Protein AF-A0A353YCI6-F1 (afdb_monomer_lite)

Foldseek 3Di:
DFDDDPNFTAWDQDPNWIWGQDDPVVVVVLVVVVKDFDWDDDPPDDIDGDRIITDDPVVVVPVVVVVVRNVVSRVNRVVVVVVVVD

pLDDT: mean 89.31, std 12.51, range [30.16, 97.5]

Secondary structure (DSSP, 8-state):
-EEEETTEEEEEEETTEEEEE--HHHHHHHHHTT--EEEE--TTS--EEEEEEEPPHHHHS-HHHHHHHHHHHHHHHHHHHHHT--

Structure (mmCIF, N/CA/C/O backbone):
data_AF-A0A353YCI6-F1
#
_entry.id   AF-A0A353YCI6-F1
#
loop_
_atom_site.group_PDB
_atom_site.id
_atom_site.type_symbol
_atom_site.label_atom_id
_atom_site.label_alt_id
_atom_site.label_comp_id
_atom_site.label_asym_id
_atom_site.label_entity_id
_atom_site.label_seq_id
_atom_site.pdbx_PDB_ins_code
_atom_site.Cartn_x
_atom_site.Cartn_y
_atom_site.Cartn_z
_atom_site.occupancy
_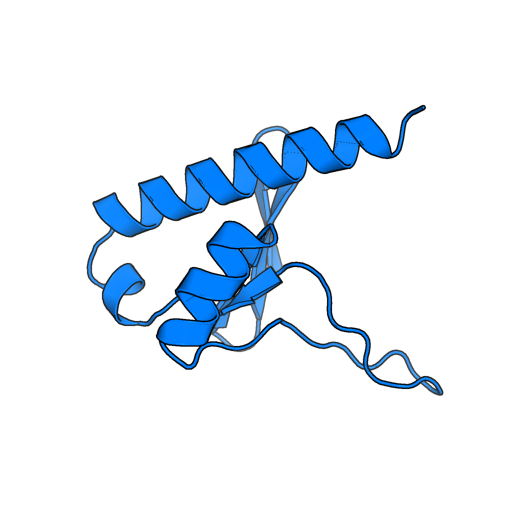atom_site.B_iso_or_equiv
_atom_site.auth_seq_id
_atom_site.auth_comp_id
_atom_site.auth_asym_id
_atom_site.auth_atom_id
_atom_site.pdbx_PDB_model_num
ATOM 1 N N . ALA A 1 1 ? -6.399 -11.181 0.551 1.00 89.88 1 ALA A N 1
ATOM 2 C CA . ALA A 1 1 ? -6.923 -11.023 -0.819 1.00 89.88 1 ALA A CA 1
ATOM 3 C C . ALA A 1 1 ? -6.121 -9.966 -1.575 1.00 89.88 1 ALA A C 1
ATOM 5 O 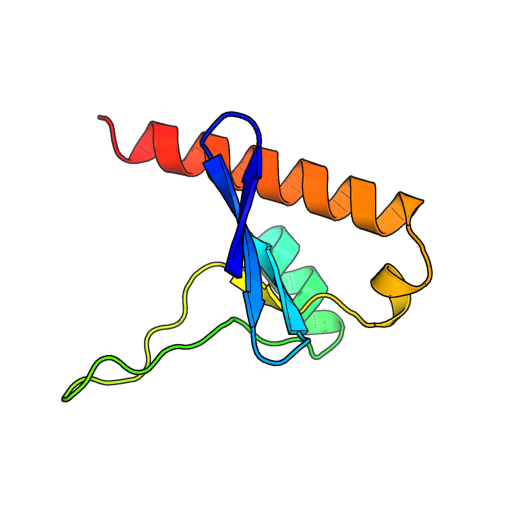O . ALA A 1 1 ? -5.697 -8.991 -0.968 1.00 89.88 1 ALA A O 1
ATOM 6 N N . GLY A 1 2 ? -5.887 -10.160 -2.875 1.00 93.81 2 GLY A N 1
ATOM 7 C CA . GLY A 1 2 ? -5.323 -9.115 -3.737 1.00 93.81 2 GLY A CA 1
ATOM 8 C C . GLY A 1 2 ? -6.421 -8.219 -4.305 1.00 93.81 2 GLY A C 1
ATOM 9 O O . GLY A 1 2 ? -7.498 -8.715 -4.627 1.00 93.81 2 GLY A O 1
ATOM 10 N N . ILE A 1 3 ? -6.142 -6.923 -4.431 1.00 95.81 3 ILE A N 1
ATOM 11 C CA . ILE A 1 3 ? -7.059 -5.923 -4.987 1.00 95.81 3 ILE A CA 1
ATOM 12 C C . ILE A 1 3 ? -6.494 -5.443 -6.322 1.00 95.81 3 ILE A C 1
ATOM 14 O O . ILE A 1 3 ? -5.309 -5.104 -6.439 1.00 95.81 3 ILE A O 1
ATOM 18 N N . TYR A 1 4 ? -7.359 -5.444 -7.332 1.00 95.50 4 TYR A N 1
ATOM 19 C CA . TYR A 1 4 ? -6.996 -5.232 -8.725 1.00 95.50 4 TYR A CA 1
ATOM 20 C C . TYR A 1 4 ? -7.865 -4.142 -9.345 1.00 95.50 4 TYR A C 1
ATOM 22 O O . TYR A 1 4 ? -9.070 -4.104 -9.119 1.00 95.50 4 TYR A O 1
ATOM 30 N N . ALA A 1 5 ? -7.253 -3.317 -10.187 1.00 94.12 5 ALA A N 1
ATOM 31 C CA . ALA A 1 5 ? -7.940 -2.418 -11.107 1.00 94.12 5 ALA A CA 1
ATOM 32 C C . ALA A 1 5 ? -7.275 -2.550 -12.482 1.00 94.12 5 ALA A C 1
ATOM 34 O O . ALA A 1 5 ? -6.050 -2.656 -12.569 1.00 94.12 5 ALA A O 1
ATOM 35 N N . ASP A 1 6 ? -8.067 -2.624 -13.551 1.00 93.19 6 ASP A N 1
ATOM 36 C CA . ASP A 1 6 ? -7.585 -2.849 -14.926 1.00 93.19 6 ASP A CA 1
ATOM 37 C C . ASP A 1 6 ? -6.640 -4.062 -15.067 1.00 93.19 6 ASP A C 1
ATOM 39 O O . ASP A 1 6 ? -5.639 -4.031 -15.783 1.00 93.19 6 ASP A O 1
ATOM 43 N N . GLY A 1 7 ? -6.908 -5.140 -14.319 1.00 92.25 7 GLY A N 1
ATOM 44 C CA . GLY A 1 7 ? -6.064 -6.344 -14.316 1.00 92.25 7 GLY A CA 1
ATOM 45 C C . GLY A 1 7 ? -4.674 -6.155 -13.684 1.00 92.25 7 GLY A C 1
ATOM 46 O O . GLY A 1 7 ? -3.782 -6.997 -13.858 1.00 92.25 7 GLY A O 1
ATOM 47 N N . VAL A 1 8 ? -4.463 -5.061 -12.948 1.00 93.81 8 VAL A N 1
ATOM 48 C CA . VAL A 1 8 ? -3.217 -4.746 -12.244 1.00 93.81 8 VAL A CA 1
ATOM 49 C C . VAL A 1 8 ? -3.452 -4.760 -10.741 1.00 93.81 8 VAL A C 1
ATOM 51 O O . VAL A 1 8 ? -4.298 -4.036 -10.223 1.00 93.81 8 VAL A O 1
ATOM 54 N N . MET A 1 9 ? -2.688 -5.604 -10.044 1.00 94.44 9 MET A N 1
ATOM 55 C CA . MET A 1 9 ? -2.695 -5.673 -8.586 1.00 94.44 9 MET A CA 1
ATOM 56 C C . MET A 1 9 ? -1.998 -4.441 -8.024 1.00 94.44 9 MET A C 1
ATOM 58 O O . MET A 1 9 ? -0.833 -4.207 -8.348 1.00 94.44 9 MET A O 1
ATOM 62 N N . PHE A 1 10 ? -2.695 -3.678 -7.191 1.00 95.69 10 PHE A N 1
ATOM 63 C CA . PHE A 1 10 ? -2.144 -2.463 -6.586 1.00 95.69 10 PHE A CA 1
ATOM 64 C C . PHE A 1 10 ? -2.296 -2.424 -5.066 1.00 95.69 10 PHE A C 1
ATOM 66 O O . PHE A 1 10 ? -1.647 -1.605 -4.422 1.00 95.69 10 PHE A O 1
ATOM 73 N N . ALA A 1 11 ? -3.085 -3.329 -4.482 1.00 96.38 11 ALA A N 1
ATOM 74 C CA . ALA A 1 11 ? -3.217 -3.4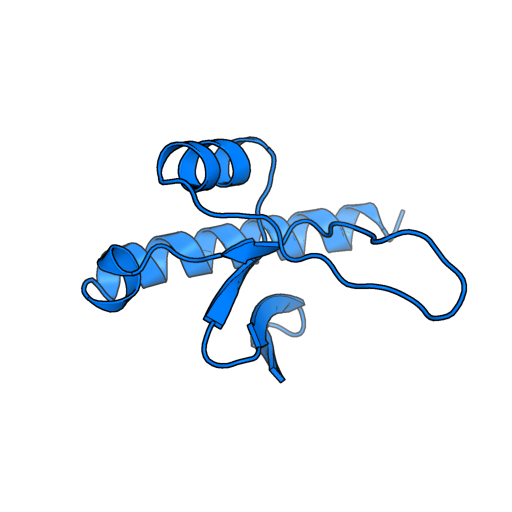41 -3.038 1.00 96.38 11 ALA A CA 1
ATOM 75 C C . ALA A 1 11 ? -3.420 -4.892 -2.578 1.00 96.38 11 ALA A C 1
ATOM 77 O O . ALA A 1 11 ? -3.765 -5.778 -3.369 1.00 96.38 11 ALA A O 1
ATOM 78 N N . ILE A 1 12 ? -3.180 -5.135 -1.292 1.00 95.19 12 ILE A N 1
ATOM 79 C CA . ILE A 1 12 ? -3.350 -6.430 -0.627 1.00 95.19 12 ILE A CA 1
ATOM 80 C C . ILE A 1 12 ? -4.067 -6.189 0.696 1.00 95.19 12 ILE A C 1
ATOM 82 O O . ILE A 1 12 ? -3.670 -5.310 1.448 1.00 95.19 12 ILE A O 1
ATOM 86 N N . LEU A 1 13 ? -5.087 -6.987 0.991 1.00 94.50 13 LEU A N 1
ATOM 87 C CA . LEU A 1 13 ? -5.713 -7.058 2.309 1.00 94.50 13 LEU A CA 1
ATOM 88 C C . LEU A 1 13 ? -5.339 -8.394 2.952 1.00 94.50 13 LEU A C 1
ATOM 90 O O . LEU A 1 13 ? -5.666 -9.449 2.401 1.00 94.50 13 LEU A O 1
ATOM 94 N N . VAL A 1 14 ? -4.637 -8.380 4.076 1.00 92.62 14 VAL A N 1
ATOM 95 C CA . VAL A 1 14 ? -4.211 -9.592 4.792 1.00 92.62 14 VAL A CA 1
ATOM 96 C C . VAL A 1 14 ? -4.259 -9.327 6.284 1.00 92.62 14 VAL A C 1
ATOM 98 O O . VAL A 1 14 ? -3.827 -8.267 6.715 1.00 92.62 14 VAL A O 1
ATOM 101 N N . ASP A 1 15 ? -4.830 -10.266 7.040 1.00 91.69 15 ASP A N 1
ATOM 102 C CA . ASP A 1 15 ? -5.028 -10.139 8.489 1.00 91.69 15 ASP A CA 1
ATOM 103 C C . ASP A 1 15 ? -5.630 -8.774 8.880 1.00 91.69 15 ASP A C 1
ATOM 105 O O . ASP A 1 15 ? -5.109 -8.063 9.732 1.00 91.69 15 ASP A O 1
ATOM 109 N N . ASP A 1 16 ? -6.696 -8.386 8.168 1.00 91.88 16 ASP A N 1
ATOM 110 C CA . ASP A 1 16 ? -7.422 -7.109 8.309 1.00 91.88 16 ASP A CA 1
ATOM 111 C C . ASP A 1 16 ? -6.581 -5.836 8.090 1.00 91.88 16 ASP A C 1
ATOM 113 O O . ASP A 1 16 ? -7.012 -4.718 8.345 1.00 91.88 16 ASP A O 1
ATOM 117 N N . THR A 1 17 ? -5.373 -5.997 7.553 1.00 94.31 17 THR A N 1
ATOM 118 C CA . THR A 1 17 ? -4.451 -4.901 7.276 1.00 94.31 17 THR A CA 1
ATOM 119 C C . THR A 1 17 ? -4.381 -4.640 5.777 1.00 94.31 17 THR A C 1
ATOM 121 O O . THR A 1 17 ? -4.095 -5.540 4.975 1.00 94.31 17 THR A O 1
ATOM 124 N N . LEU A 1 18 ? -4.657 -3.395 5.386 1.00 96.12 18 LEU A N 1
ATOM 125 C CA . LEU A 1 18 ? -4.554 -2.942 4.004 1.00 96.12 18 LEU A CA 1
ATOM 126 C C . LEU A 1 18 ? -3.118 -2.514 3.691 1.00 96.12 18 LEU A C 1
ATOM 128 O O . LEU A 1 18 ? -2.507 -1.734 4.420 1.00 96.12 18 LEU A O 1
ATOM 132 N N . TYR A 1 19 ? -2.606 -2.986 2.559 1.00 96.62 19 TYR A N 1
ATOM 133 C CA . TYR A 1 19 ? -1.301 -2.623 2.027 1.00 96.62 19 TYR A CA 1
ATOM 134 C C . TYR A 1 19 ? -1.434 -2.081 0.608 1.00 96.62 19 TYR A C 1
ATOM 136 O O . TYR A 1 19 ? -2.065 -2.717 -0.237 1.00 96.62 19 TYR A O 1
ATOM 144 N N . LEU A 1 20 ? -0.778 -0.961 0.310 1.00 97.50 20 LEU A N 1
ATOM 145 C CA . LEU A 1 20 ? -0.746 -0.349 -1.021 1.00 97.50 20 LEU A CA 1
ATOM 146 C C . LEU A 1 20 ? 0.610 -0.536 -1.691 1.00 97.50 20 LEU A C 1
ATOM 148 O O . LEU A 1 20 ? 1.649 -0.502 -1.031 1.00 97.50 20 LEU A O 1
ATOM 152 N N . LYS A 1 21 ? 0.612 -0.705 -3.016 1.00 96.31 21 LYS A N 1
ATOM 153 C CA . LYS A 1 21 ? 1.831 -0.662 -3.823 1.00 96.31 21 LYS A CA 1
ATOM 154 C C . LYS A 1 21 ? 2.508 0.698 -3.625 1.00 96.31 21 LYS A C 1
ATOM 156 O O . LYS A 1 21 ? 1.873 1.731 -3.789 1.00 96.31 21 LYS A O 1
ATOM 161 N N . ALA A 1 22 ? 3.799 0.687 -3.324 1.00 95.38 22 ALA A N 1
ATOM 162 C CA . 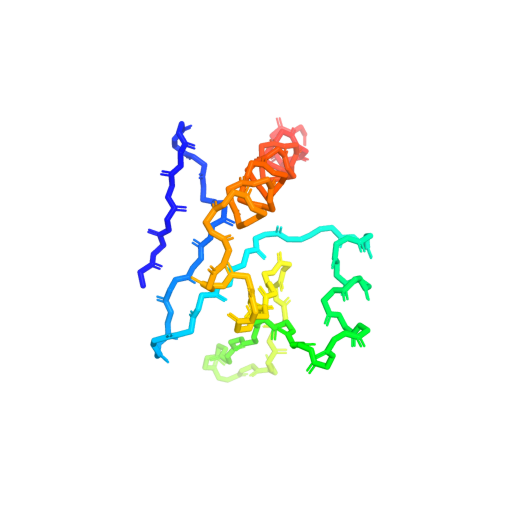ALA A 1 22 ? 4.595 1.883 -3.089 1.00 95.38 22 ALA A CA 1
ATOM 163 C C . ALA A 1 22 ? 5.873 1.863 -3.933 1.00 95.38 22 ALA A C 1
ATOM 165 O O . ALA A 1 22 ? 6.452 0.799 -4.185 1.00 95.38 22 ALA A O 1
ATOM 166 N N . ASP A 1 23 ? 6.312 3.046 -4.347 1.00 93.69 23 ASP A N 1
ATOM 167 C CA . ASP A 1 23 ? 7.672 3.314 -4.802 1.00 93.69 23 ASP A CA 1
ATOM 168 C C . ASP A 1 23 ? 8.504 3.902 -3.646 1.00 93.69 23 ASP A C 1
ATOM 170 O O . ASP A 1 23 ? 8.049 3.937 -2.501 1.00 93.69 23 ASP A O 1
ATOM 174 N N . ASP A 1 24 ? 9.727 4.358 -3.920 1.00 93.69 24 ASP A N 1
ATOM 175 C CA . ASP A 1 24 ? 10.616 4.891 -2.881 1.00 93.69 24 ASP A CA 1
ATOM 176 C C . ASP A 1 24 ? 10.052 6.137 -2.178 1.00 93.69 24 ASP A C 1
ATOM 178 O O . ASP A 1 24 ? 10.352 6.362 -1.003 1.00 93.69 24 ASP A O 1
ATOM 182 N N . ALA A 1 25 ? 9.249 6.955 -2.867 1.00 94.06 25 ALA A N 1
ATOM 183 C CA . ALA A 1 25 ? 8.680 8.170 -2.297 1.00 94.06 25 ALA A CA 1
ATOM 184 C C . ALA A 1 25 ? 7.511 7.832 -1.366 1.00 94.06 25 ALA A C 1
ATOM 186 O O . ALA A 1 25 ? 7.527 8.225 -0.196 1.00 94.06 25 ALA A O 1
ATOM 187 N N . SER A 1 26 ? 6.546 7.039 -1.843 1.00 93.19 26 SER A N 1
ATOM 188 C CA . SER A 1 26 ? 5.417 6.591 -1.018 1.00 93.19 26 SER A CA 1
ATOM 189 C C . SER A 1 26 ? 5.889 5.737 0.162 1.00 93.19 26 SER A C 1
ATOM 191 O O . SER A 1 26 ? 5.399 5.896 1.276 1.00 93.19 26 SER A O 1
ATOM 193 N N . ALA A 1 27 ? 6.902 4.887 -0.038 1.00 94.19 27 ALA A N 1
ATOM 194 C CA . ALA A 1 27 ? 7.494 4.084 1.030 1.00 94.19 27 ALA A CA 1
ATOM 195 C C . ALA A 1 27 ? 8.075 4.951 2.155 1.00 94.19 27 ALA A C 1
ATOM 197 O O . ALA A 1 27 ? 7.878 4.647 3.329 1.00 94.19 27 ALA A O 1
ATOM 198 N N . ARG A 1 28 ? 8.764 6.052 1.822 1.00 94.94 28 ARG A N 1
ATOM 199 C CA . ARG A 1 28 ? 9.283 6.993 2.829 1.00 94.94 28 ARG A CA 1
ATOM 200 C C . ARG A 1 28 ? 8.166 7.708 3.581 1.00 94.94 28 ARG A C 1
ATOM 202 O O . ARG A 1 28 ? 8.303 7.892 4.786 1.00 94.94 28 ARG A O 1
ATOM 209 N N . ALA A 1 29 ? 7.08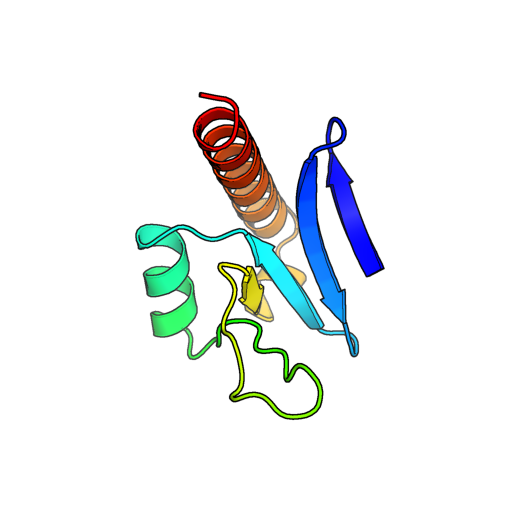9 8.088 2.893 1.00 94.81 29 ALA A N 1
ATOM 210 C CA . ALA A 1 29 ? 5.927 8.701 3.532 1.00 94.81 29 ALA A CA 1
ATOM 211 C C . ALA A 1 29 ? 5.297 7.746 4.558 1.00 94.81 29 ALA A C 1
ATOM 213 O O . ALA A 1 29 ? 5.167 8.100 5.725 1.00 94.81 29 ALA A O 1
ATOM 214 N N . PHE A 1 30 ? 5.038 6.495 4.169 1.00 95.06 30 PHE A N 1
ATOM 215 C CA . PHE A 1 30 ? 4.516 5.482 5.089 1.00 95.06 30 PHE A CA 1
ATOM 216 C C . PHE A 1 30 ? 5.494 5.170 6.235 1.00 95.06 30 PHE A C 1
ATOM 218 O O . PHE A 1 30 ? 5.085 5.076 7.392 1.00 95.06 30 PHE A O 1
ATOM 225 N N . ALA A 1 31 ? 6.797 5.080 5.958 1.00 94.56 31 ALA A N 1
ATOM 226 C CA . ALA A 1 31 ? 7.810 4.864 6.992 1.00 94.56 31 ALA A CA 1
ATOM 227 C C . ALA A 1 31 ? 7.864 6.002 8.026 1.00 94.56 31 ALA A C 1
ATOM 229 O O . ALA A 1 31 ? 8.067 5.734 9.211 1.00 94.56 31 ALA A O 1
ATOM 230 N N . ALA A 1 32 ? 7.666 7.257 7.604 1.00 95.25 32 ALA A N 1
ATOM 231 C CA . ALA A 1 32 ? 7.611 8.408 8.507 1.00 95.25 32 ALA A CA 1
ATOM 232 C C . ALA A 1 32 ? 6.420 8.336 9.480 1.00 95.25 32 ALA A C 1
ATOM 234 O O . ALA A 1 32 ? 6.496 8.871 10.582 1.00 95.25 32 ALA A O 1
ATOM 235 N N . GLU A 1 33 ? 5.364 7.612 9.107 1.00 94.19 33 GLU A N 1
ATOM 236 C CA . GLU A 1 33 ? 4.205 7.309 9.954 1.00 94.19 33 GLU A CA 1
ATOM 237 C C . GLU A 1 33 ? 4.370 6.004 10.760 1.00 94.19 33 GLU A C 1
ATOM 239 O O . GLU A 1 33 ? 3.425 5.511 11.374 1.00 94.19 33 GLU A O 1
ATOM 244 N N . GLY A 1 34 ? 5.567 5.409 10.758 1.00 94.50 34 GLY A N 1
ATOM 245 C CA . GLY A 1 34 ? 5.867 4.170 11.482 1.00 94.50 34 GLY A CA 1
ATOM 246 C C . GLY A 1 34 ? 5.312 2.902 10.828 1.00 94.50 34 GLY A C 1
ATOM 247 O O . GLY A 1 34 ? 5.368 1.825 11.431 1.00 94.50 34 GLY A O 1
ATOM 248 N N . LYS A 1 35 ? 4.794 3.005 9.600 1.00 95.75 35 LYS A N 1
ATOM 249 C CA . LYS A 1 35 ? 4.242 1.876 8.847 1.00 95.75 35 LYS A CA 1
ATOM 250 C C . LYS A 1 35 ? 5.349 1.017 8.254 1.00 95.75 35 LYS A C 1
ATOM 252 O O . LYS A 1 35 ? 6.488 1.455 8.088 1.00 95.75 35 LYS A O 1
ATOM 257 N N . LYS A 1 36 ? 5.024 -0.243 7.961 1.00 92.81 36 LYS A N 1
ATOM 258 C CA . LYS A 1 36 ? 6.008 -1.255 7.557 1.00 92.81 36 LYS A CA 1
ATOM 259 C C . LYS A 1 36 ? 5.701 -1.824 6.174 1.00 92.81 36 LYS A C 1
ATOM 261 O O . LYS A 1 36 ? 4.532 -1.920 5.789 1.00 92.81 36 LYS A O 1
ATOM 266 N N . PRO A 1 37 ? 6.734 -2.249 5.428 1.00 93.62 37 PRO A N 1
ATOM 267 C CA . PRO A 1 37 ? 6.519 -3.008 4.212 1.00 93.62 37 PRO A CA 1
ATOM 268 C C . PRO A 1 37 ? 5.915 -4.372 4.550 1.00 93.62 37 PRO A C 1
ATOM 270 O O . PRO A 1 37 ? 6.255 -4.997 5.560 1.00 93.62 37 PRO A O 1
ATOM 273 N N . PHE A 1 38 ? 5.068 -4.873 3.660 1.00 91.19 38 PHE A N 1
ATOM 274 C CA . PHE A 1 38 ? 4.613 -6.246 3.702 1.00 91.19 38 PHE A CA 1
ATOM 275 C C . PHE A 1 38 ? 5.806 -7.177 3.481 1.00 91.19 38 PHE A C 1
ATOM 277 O O . PHE A 1 38 ? 6.532 -7.086 2.482 1.00 91.19 38 PHE A O 1
ATOM 284 N N . THR A 1 39 ? 5.996 -8.094 4.423 1.00 88.00 39 THR A N 1
ATOM 285 C CA . THR A 1 39 ? 7.031 -9.121 4.352 1.00 88.00 39 THR A CA 1
ATOM 286 C C . THR A 1 39 ? 6.364 -10.481 4.360 1.00 88.00 39 THR A C 1
ATOM 288 O O . THR A 1 39 ? 5.498 -10.753 5.188 1.00 88.00 39 THR A O 1
ATOM 291 N 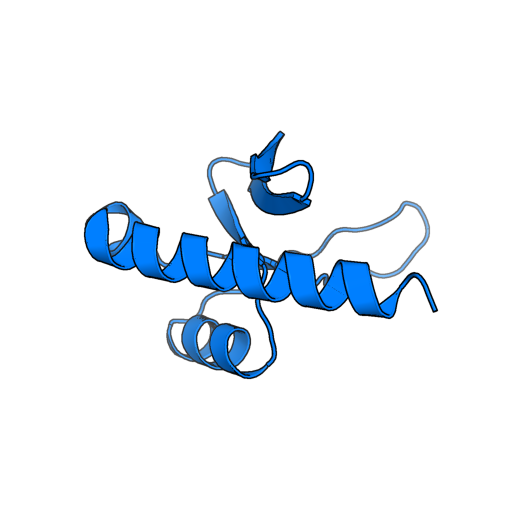N . TYR A 1 40 ? 6.771 -11.354 3.445 1.00 82.00 40 TYR A N 1
ATOM 292 C CA . TYR A 1 40 ? 6.345 -12.748 3.469 1.00 82.00 40 TYR A CA 1
ATOM 293 C C . TYR A 1 40 ? 7.564 -13.654 3.611 1.00 82.00 40 TYR A C 1
ATOM 295 O O . TYR A 1 40 ? 8.668 -13.316 3.177 1.00 82.00 40 TYR A O 1
ATOM 303 N N . ARG A 1 41 ? 7.378 -14.811 4.252 1.00 81.31 41 ARG A N 1
ATOM 304 C CA . ARG A 1 41 ? 8.420 -15.834 4.397 1.00 81.31 41 ARG A CA 1
ATOM 305 C C . ARG A 1 41 ? 8.112 -17.004 3.469 1.00 81.31 41 ARG A C 1
ATOM 307 O O . ARG A 1 41 ? 7.220 -17.790 3.782 1.00 81.31 41 ARG A O 1
ATOM 314 N N . PRO A 1 42 ? 8.825 -17.150 2.342 1.00 78.44 42 PRO A N 1
ATOM 315 C CA . PRO A 1 42 ? 8.781 -18.392 1.588 1.00 78.44 42 PRO A CA 1
ATOM 316 C C . PRO A 1 42 ? 9.371 -19.529 2.438 1.00 78.44 42 PRO A C 1
ATOM 318 O O . PRO A 1 42 ? 10.356 -19.326 3.150 1.00 78.44 42 PRO A O 1
ATOM 321 N N . SER A 1 43 ? 8.796 -20.731 2.352 1.00 82.62 43 SER A N 1
ATOM 322 C CA . SER A 1 43 ? 9.317 -21.898 3.078 1.00 82.62 43 SER A CA 1
ATOM 323 C C . SER A 1 43 ? 10.793 -22.144 2.737 1.00 82.62 43 SER A C 1
ATOM 325 O O . SER A 1 43 ? 11.175 -22.154 1.565 1.00 82.62 43 SER A O 1
ATOM 327 N N . GLY A 1 44 ? 11.629 -22.300 3.767 1.00 82.25 44 GLY A N 1
ATOM 328 C CA . GLY A 1 44 ? 13.068 -22.538 3.623 1.00 82.25 44 GLY A CA 1
ATOM 329 C C . GLY A 1 44 ? 13.898 -21.336 3.148 1.00 82.25 44 GLY A C 1
ATOM 330 O O . GLY A 1 44 ? 15.060 -21.525 2.796 1.00 82.25 44 GLY A O 1
ATOM 331 N N . ARG A 1 45 ? 13.343 -20.113 3.112 1.00 80.88 45 ARG A N 1
ATOM 332 C CA . ARG A 1 45 ? 14.063 -18.891 2.701 1.00 80.88 45 ARG A CA 1
ATOM 333 C C . ARG A 1 45 ? 13.893 -17.746 3.700 1.00 80.88 45 ARG A C 1
ATOM 335 O O . ARG A 1 45 ? 12.963 -17.725 4.503 1.00 80.88 45 ARG A O 1
ATOM 342 N N . ALA A 1 46 ? 14.810 -16.779 3.629 1.00 77.25 46 ALA A N 1
ATOM 343 C CA . ALA A 1 46 ? 14.716 -15.535 4.387 1.00 77.25 46 ALA A CA 1
ATOM 344 C C . ALA A 1 46 ? 13.450 -14.736 3.997 1.00 77.25 46 ALA A C 1
ATOM 346 O O . ALA A 1 46 ? 12.984 -14.863 2.859 1.00 77.25 46 ALA A O 1
ATOM 347 N N . PRO A 1 47 ? 12.893 -13.916 4.911 1.00 74.56 47 PRO A N 1
ATOM 348 C CA . PRO A 1 47 ? 11.770 -13.038 4.599 1.00 74.56 47 PRO A CA 1
ATOM 349 C C . PRO A 1 47 ? 12.085 -12.123 3.412 1.00 74.56 47 PRO A C 1
ATOM 351 O O . PRO A 1 47 ? 13.160 -11.528 3.351 1.00 74.56 47 PRO A O 1
ATOM 354 N N . VAL A 1 48 ? 11.130 -11.984 2.495 1.00 75.06 48 VAL A N 1
ATOM 355 C CA . VAL A 1 48 ? 11.224 -11.076 1.349 1.00 75.06 48 VAL A CA 1
ATOM 356 C C . VAL A 1 48 ? 10.238 -9.936 1.560 1.00 75.06 48 VAL A C 1
ATOM 358 O O . VAL A 1 48 ? 9.037 -10.165 1.724 1.00 75.06 48 VAL A O 1
ATOM 361 N N . ALA A 1 49 ? 10.751 -8.705 1.557 1.00 74.75 49 ALA A N 1
ATOM 362 C CA . ALA A 1 49 ? 9.926 -7.509 1.477 1.00 74.75 49 ALA A CA 1
ATOM 363 C C . ALA A 1 49 ? 9.513 -7.281 0.022 1.00 74.75 49 ALA A C 1
ATOM 365 O O . ALA A 1 49 ? 10.342 -7.350 -0.888 1.00 74.75 49 ALA A O 1
ATOM 366 N N . ILE A 1 50 ? 8.235 -6.997 -0.196 1.00 80.94 50 ILE A N 1
ATOM 367 C CA . ILE A 1 50 ? 7.736 -6.539 -1.495 1.00 80.94 50 ILE A CA 1
ATOM 368 C C . ILE A 1 50 ? 7.339 -5.071 -1.389 1.00 80.94 50 ILE A C 1
ATOM 370 O O . ILE A 1 50 ? 7.151 -4.558 -0.291 1.00 80.94 50 ILE A O 1
ATOM 374 N N . SER A 1 51 ? 7.217 -4.379 -2.525 1.00 91.62 51 SER A N 1
ATOM 375 C CA . SER A 1 51 ? 6.880 -2.944 -2.578 1.00 91.62 51 SER A CA 1
ATOM 376 C C . SER A 1 51 ? 5.406 -2.672 -2.238 1.00 91.62 51 SER A C 1
ATOM 378 O O . SER A 1 51 ? 4.729 -1.964 -2.969 1.00 91.62 51 SER A O 1
ATOM 380 N N . TYR A 1 52 ? 4.888 -3.289 -1.182 1.00 94.62 52 TYR A N 1
ATOM 381 C CA . TYR A 1 52 ? 3.566 -3.049 -0.623 1.00 94.62 52 TYR A CA 1
ATOM 382 C C . TYR A 1 52 ? 3.744 -2.592 0.817 1.00 94.62 52 TYR A C 1
ATOM 384 O O . TYR A 1 52 ? 4.521 -3.204 1.542 1.00 94.62 52 TYR A O 1
ATOM 392 N N . TRP A 1 53 ? 3.073 -1.522 1.216 1.00 96.88 53 TRP A N 1
ATOM 393 C CA . TRP A 1 53 ? 3.264 -0.875 2.512 1.00 96.88 53 TRP A CA 1
ATOM 394 C C . TRP A 1 53 ? 1.945 -0.708 3.235 1.00 96.88 53 TRP A C 1
ATOM 396 O O . TRP A 1 53 ? 0.927 -0.441 2.601 1.00 96.88 53 TRP A O 1
ATOM 406 N N . GLU A 1 54 ? 1.990 -0.913 4.548 1.00 96.62 54 GLU A N 1
ATOM 407 C CA . GLU A 1 54 ? 0.830 -0.800 5.424 1.00 96.62 54 GLU A CA 1
ATOM 408 C C . GLU A 1 54 ? 0.238 0.607 5.340 1.00 96.62 54 GLU A C 1
ATOM 410 O O . GLU A 1 54 ? 0.954 1.604 5.455 1.00 96.62 54 GLU A O 1
ATOM 415 N N . VAL A 1 55 ? -1.074 0.673 5.148 1.00 96.12 55 VAL A N 1
ATOM 416 C CA . VAL A 1 55 ? -1.823 1.925 5.120 1.00 96.12 55 VAL A CA 1
ATOM 417 C C . VAL A 1 55 ? -1.984 2.453 6.553 1.00 96.12 55 VAL A C 1
ATOM 419 O O . VAL A 1 55 ? -2.407 1.708 7.440 1.00 96.12 55 VAL A O 1
ATOM 422 N N . PRO A 1 56 ? -1.644 3.726 6.821 1.00 94.31 56 PRO A N 1
ATOM 423 C CA . PRO A 1 56 ? -1.977 4.381 8.079 1.00 94.31 56 PRO A CA 1
ATOM 424 C C . PRO A 1 56 ? -3.467 4.317 8.418 1.00 94.31 56 PRO A C 1
ATOM 426 O O . PRO A 1 56 ? -4.306 4.569 7.562 1.00 94.31 56 PRO A O 1
ATOM 429 N N . GLU A 1 57 ? -3.793 4.062 9.687 1.00 92.00 57 GLU A N 1
ATOM 430 C CA . GLU A 1 57 ? -5.186 3.993 10.160 1.00 92.00 57 GLU A CA 1
ATOM 431 C C . GLU A 1 57 ? -5.944 5.294 9.878 1.00 92.00 57 GLU A C 1
ATOM 433 O O . GLU A 1 57 ? -7.073 5.241 9.410 1.00 92.00 57 GLU A O 1
ATOM 438 N N . ARG A 1 58 ? -5.281 6.453 10.013 1.00 93.94 58 ARG A N 1
ATOM 439 C CA . ARG A 1 58 ? -5.865 7.763 9.677 1.00 93.94 58 ARG A CA 1
ATOM 440 C C . ARG A 1 58 ? -6.404 7.853 8.245 1.00 93.94 58 ARG A C 1
ATOM 442 O O . ARG A 1 58 ? -7.320 8.621 8.000 1.00 93.94 58 ARG A O 1
ATOM 449 N N . LEU A 1 59 ? -5.823 7.106 7.297 1.00 93.50 59 LEU A N 1
ATOM 450 C CA . LEU A 1 59 ? -6.306 7.085 5.916 1.00 93.50 59 LEU A CA 1
ATOM 451 C C . LEU A 1 59 ? -7.573 6.241 5.797 1.00 93.50 59 LEU A C 1
ATOM 453 O O . LEU A 1 59 ? -8.392 6.496 4.930 1.00 93.50 59 LEU A O 1
ATOM 457 N N . LEU A 1 60 ? -7.769 5.246 6.660 1.00 91.19 60 LEU A N 1
ATOM 458 C CA . LEU A 1 60 ? -9.006 4.466 6.669 1.00 91.19 60 LEU A CA 1
ATOM 459 C C . LEU A 1 60 ? -10.205 5.318 7.119 1.00 91.19 60 LEU A C 1
ATOM 461 O O . LEU A 1 60 ? -11.323 5.056 6.678 1.00 91.19 60 LEU A O 1
ATOM 465 N N . ASP A 1 61 ? -9.957 6.354 7.925 1.00 93.88 61 ASP A N 1
ATOM 466 C CA . ASP A 1 61 ? -10.957 7.339 8.355 1.00 93.88 61 ASP A CA 1
ATOM 467 C C . ASP A 1 61 ? -11.186 8.474 7.333 1.00 93.88 61 ASP A C 1
ATOM 469 O O . ASP A 1 61 ? -12.197 9.175 7.415 1.00 93.88 61 ASP A O 1
ATOM 473 N N . ASP A 1 62 ? -10.286 8.646 6.354 1.00 95.94 62 ASP A N 1
ATOM 474 C CA . ASP A 1 62 ? -10.386 9.639 5.275 1.00 95.94 62 ASP A CA 1
ATOM 475 C C . ASP A 1 62 ? -10.451 8.950 3.894 1.00 95.94 62 ASP A C 1
ATOM 477 O O . ASP A 1 62 ? -9.423 8.700 3.250 1.00 95.94 62 ASP A O 1
ATOM 481 N N . PRO A 1 63 ? -11.662 8.631 3.399 1.00 92.62 63 PRO A N 1
ATOM 482 C CA . PRO A 1 63 ? -11.820 7.904 2.144 1.00 92.62 63 PRO A CA 1
ATOM 483 C C . PRO A 1 63 ? -11.334 8.689 0.917 1.00 92.62 63 PRO A C 1
ATOM 485 O O . PRO A 1 63 ? -10.984 8.068 -0.089 1.00 92.62 63 PRO A O 1
ATOM 488 N N . GLU A 1 64 ? -11.299 10.024 0.966 1.00 96.19 64 GLU A N 1
ATOM 489 C CA . GLU A 1 64 ? -10.823 10.854 -0.146 1.00 96.19 64 GLU A CA 1
ATOM 490 C C . GLU A 1 64 ? -9.294 10.815 -0.237 1.00 96.19 64 GLU A C 1
ATOM 492 O O . GLU A 1 64 ? -8.727 10.588 -1.318 1.00 96.19 64 GLU A O 1
ATOM 497 N N . GLU A 1 65 ? -8.611 10.958 0.902 1.00 96.44 65 GLU A N 1
ATOM 498 C CA . GLU A 1 65 ? -7.157 10.820 0.956 1.00 96.44 65 GLU A CA 1
ATOM 499 C C . GLU A 1 65 ? -6.743 9.380 0.613 1.00 96.44 65 GLU A C 1
ATOM 501 O O . GLU A 1 65 ? -5.848 9.168 -0.213 1.00 96.44 65 GLU A O 1
ATOM 506 N N . LEU A 1 66 ? -7.440 8.371 1.146 1.00 96.50 66 LEU A N 1
ATOM 507 C CA . LEU A 1 66 ? -7.187 6.968 0.810 1.00 96.50 66 LEU A CA 1
ATOM 508 C C . LEU A 1 66 ? -7.362 6.681 -0.680 1.00 96.50 66 LEU A C 1
ATOM 510 O O . LEU A 1 66 ? -6.544 5.967 -1.264 1.00 96.50 66 LEU A O 1
ATOM 514 N N . ALA A 1 67 ? -8.397 7.240 -1.313 1.00 96.12 67 ALA A N 1
ATOM 515 C CA . ALA A 1 67 ? -8.601 7.097 -2.750 1.00 96.12 67 ALA A CA 1
ATOM 516 C C . ALA A 1 67 ? -7.426 7.685 -3.545 1.00 96.12 67 ALA A C 1
ATOM 518 O O . ALA A 1 67 ? -6.984 7.073 -4.519 1.00 96.12 67 ALA A O 1
ATOM 519 N N . THR A 1 68 ? -6.873 8.816 -3.104 1.00 97.19 68 THR A N 1
ATOM 520 C CA . THR A 1 68 ? -5.683 9.428 -3.718 1.00 97.19 68 THR A CA 1
ATOM 521 C C . THR A 1 68 ? -4.472 8.497 -3.625 1.00 97.19 68 THR A C 1
ATOM 523 O O . THR A 1 68 ? -3.816 8.218 -4.633 1.00 97.19 68 THR A O 1
ATOM 526 N N . TRP A 1 69 ? -4.213 7.929 -2.444 1.00 97.12 69 TRP A N 1
ATOM 527 C CA . TRP A 1 69 ? -3.129 6.960 -2.251 1.00 97.12 69 TRP A CA 1
ATOM 528 C C . TRP A 1 69 ? -3.338 5.668 -3.053 1.00 97.12 69 TRP A C 1
ATOM 530 O O . TRP A 1 69 ? -2.387 5.121 -3.613 1.00 97.12 69 TRP A O 1
ATOM 540 N N . ALA A 1 70 ? -4.577 5.189 -3.162 1.00 96.88 70 ALA A N 1
ATOM 541 C CA . ALA A 1 70 ? -4.924 4.013 -3.955 1.00 96.88 70 ALA A CA 1
ATOM 542 C C . ALA A 1 70 ? -4.712 4.241 -5.463 1.00 96.88 70 ALA A C 1
ATOM 544 O O . ALA A 1 70 ? -4.171 3.368 -6.150 1.00 96.88 70 ALA A O 1
ATOM 545 N N . GLN A 1 71 ? -5.090 5.415 -5.978 1.00 96.56 71 GLN A N 1
ATOM 546 C CA . GLN A 1 71 ? -4.841 5.805 -7.370 1.00 96.56 71 GLN A CA 1
ATOM 547 C C . GLN A 1 71 ? -3.341 5.873 -7.669 1.00 96.56 71 GLN A C 1
ATOM 549 O O . GLN A 1 71 ? -2.886 5.366 -8.698 1.00 96.56 71 GLN A O 1
ATOM 554 N N . GLU A 1 72 ? -2.560 6.436 -6.749 1.00 96.44 72 GLU A N 1
ATOM 555 C CA . GLU A 1 72 ? -1.108 6.505 -6.881 1.00 96.44 72 GLU A CA 1
ATOM 556 C C . GLU A 1 72 ? -0.468 5.109 -6.878 1.00 96.44 72 GLU A C 1
ATOM 558 O O . GLU A 1 72 ? 0.326 4.773 -7.762 1.00 96.44 72 GLU A O 1
ATOM 563 N N . ALA A 1 73 ? -0.894 4.236 -5.963 1.00 96.81 73 ALA A N 1
ATOM 564 C CA . ALA A 1 73 ? -0.464 2.842 -5.919 1.00 96.81 73 ALA A CA 1
ATOM 565 C C . ALA A 1 73 ? -0.767 2.099 -7.232 1.00 96.81 73 ALA A C 1
ATOM 567 O O . ALA A 1 73 ? 0.072 1.347 -7.744 1.00 96.81 73 ALA A O 1
ATOM 568 N N . HIS A 1 74 ? -1.944 2.333 -7.823 1.00 96.56 74 HIS A N 1
ATOM 569 C CA . HIS A 1 74 ? -2.310 1.768 -9.124 1.00 96.56 74 HIS A CA 1
ATOM 570 C C . HIS A 1 74 ? -1.422 2.291 -10.254 1.00 96.56 74 HIS A C 1
ATOM 572 O O . HIS A 1 74 ? -0.920 1.496 -11.056 1.00 96.56 74 HIS A O 1
ATOM 578 N N . ARG A 1 75 ? -1.141 3.598 -10.281 1.00 96.00 75 ARG A N 1
ATOM 579 C CA . ARG A 1 75 ? -0.215 4.215 -11.242 1.00 96.00 75 ARG A CA 1
ATOM 580 C C . ARG A 1 75 ? 1.176 3.579 -11.169 1.00 96.00 75 ARG A C 1
ATOM 582 O O . ARG A 1 75 ? 1.727 3.188 -12.204 1.00 96.00 75 ARG A O 1
ATOM 589 N N . ILE A 1 76 ? 1.713 3.401 -9.962 1.00 95.19 76 ILE A N 1
ATOM 590 C CA . ILE A 1 76 ? 3.012 2.755 -9.710 1.00 95.19 76 ILE A CA 1
ATOM 591 C C . ILE A 1 76 ? 2.995 1.287 -10.166 1.00 95.19 76 ILE A C 1
ATOM 593 O O . ILE A 1 76 ? 3.923 0.818 -10.840 1.00 95.19 76 ILE A O 1
ATOM 597 N N . ALA A 1 77 ? 1.933 0.546 -9.839 1.00 93.81 77 ALA A N 1
ATOM 598 C CA . ALA A 1 77 ? 1.781 -0.856 -10.226 1.00 93.81 77 ALA A CA 1
ATOM 599 C C . ALA A 1 77 ? 1.737 -1.033 -11.755 1.00 93.81 77 ALA A C 1
ATOM 601 O O . ALA A 1 77 ? 2.381 -1.929 -12.311 1.00 93.81 77 ALA A O 1
ATOM 602 N N . ARG A 1 78 ? 1.037 -0.139 -12.463 1.00 94.00 78 ARG A N 1
ATOM 603 C CA . ARG A 1 78 ? 0.990 -0.132 -13.933 1.00 94.00 78 ARG A CA 1
ATOM 604 C C . ARG A 1 78 ? 2.359 0.151 -14.547 1.00 94.00 78 ARG A C 1
ATOM 606 O O . ARG A 1 78 ? 2.781 -0.566 -15.456 1.00 94.00 78 ARG A O 1
ATOM 613 N N . ALA A 1 79 ? 3.081 1.140 -14.021 1.00 90.12 79 ALA A N 1
ATOM 614 C CA . ALA A 1 79 ? 4.420 1.486 -14.497 1.00 90.12 79 ALA A CA 1
ATOM 615 C C . ALA A 1 79 ? 5.436 0.346 -14.282 1.00 90.12 79 ALA A C 1
ATOM 617 O O . ALA A 1 79 ? 6.294 0.101 -15.131 1.00 90.12 79 ALA A O 1
ATOM 618 N N . THR A 1 80 ? 5.322 -0.398 -13.177 1.00 80.62 80 THR A N 1
ATOM 619 C CA . THR A 1 80 ? 6.199 -1.548 -12.890 1.00 80.62 80 THR A CA 1
ATOM 620 C C . THR A 1 80 ? 5.887 -2.771 -13.755 1.00 80.62 80 THR A C 1
ATOM 622 O O . THR A 1 80 ? 6.824 -3.416 -14.232 1.00 80.62 80 THR A O 1
ATOM 625 N N . LYS A 1 81 ? 4.609 -3.053 -14.062 1.00 68.81 81 LYS A N 1
ATOM 626 C CA . LYS A 1 81 ? 4.257 -4.089 -15.054 1.00 68.81 81 LYS A CA 1
ATOM 627 C C . LYS A 1 81 ? 4.837 -3.784 -16.437 1.00 68.81 81 LYS A C 1
ATOM 629 O O . LYS A 1 81 ? 5.343 -4.693 -17.086 1.00 68.81 81 LYS A O 1
ATOM 634 N N . SER A 1 82 ? 4.830 -2.517 -16.857 1.00 64.31 82 SER A N 1
ATOM 635 C CA . SER A 1 82 ? 5.411 -2.106 -18.143 1.00 64.31 82 SER A CA 1
ATOM 636 C C . SER A 1 82 ? 6.930 -2.305 -18.218 1.00 64.31 82 SER A C 1
ATOM 638 O O . SER A 1 82 ? 7.444 -2.526 -19.307 1.00 64.31 82 SER A O 1
ATOM 640 N N . LYS A 1 83 ? 7.652 -2.248 -17.088 1.00 55.16 83 LYS A N 1
ATOM 641 C CA . LYS A 1 83 ? 9.108 -2.490 -17.031 1.00 55.16 83 LYS A CA 1
ATOM 642 C C . LYS A 1 83 ? 9.501 -3.969 -17.033 1.00 55.16 83 LYS A C 1
ATOM 644 O O . LYS A 1 83 ? 10.672 -4.269 -17.200 1.00 55.16 83 LYS A O 1
ATOM 649 N N . SER A 1 84 ? 8.548 -4.877 -16.828 1.00 46.00 84 SER A N 1
ATOM 650 C CA . SER A 1 84 ? 8.800 -6.328 -16.795 1.00 46.00 84 SER A CA 1
ATOM 651 C C . SER A 1 84 ? 8.511 -7.012 -18.141 1.00 46.00 84 SER A C 1
ATOM 653 O O . SER A 1 84 ? 8.698 -8.216 -18.262 1.00 46.00 84 SER A O 1
ATOM 655 N N . ALA A 1 85 ? 8.004 -6.258 -19.123 1.00 39.78 85 ALA A N 1
ATOM 656 C CA . ALA A 1 85 ? 7.607 -6.738 -20.448 1.00 39.78 85 ALA A CA 1
ATOM 657 C C . ALA A 1 85 ? 8.574 -6.296 -21.568 1.00 39.78 85 ALA A C 1
ATOM 659 O O . ALA A 1 85 ? 8.183 -6.292 -22.734 1.00 39.78 85 ALA A O 1
ATOM 660 N N . GLY A 1 86 ? 9.800 -5.896 -21.215 1.00 30.16 86 GLY A N 1
ATOM 661 C CA . GLY A 1 86 ? 10.854 -5.475 -22.142 1.00 30.16 86 GLY A CA 1
ATOM 662 C C . GLY A 1 86 ? 12.115 -6.301 -21.976 1.00 30.16 86 GLY A C 1
ATOM 663 O O . GLY A 1 86 ? 12.406 -6.674 -20.817 1.00 30.16 86 GLY A O 1
#

Sequence (86 aa):
AGIYADGVMFAILVDDTLYLKADDASARAFAAEGKKPFTYRPSGRAPVAISYWEVPERLLDDPEELATWAQEAHRIARATKSKSAG

Radius of gyration: 13.04 Å; chains: 1; bounding box: 26×33×34 Å